Protein 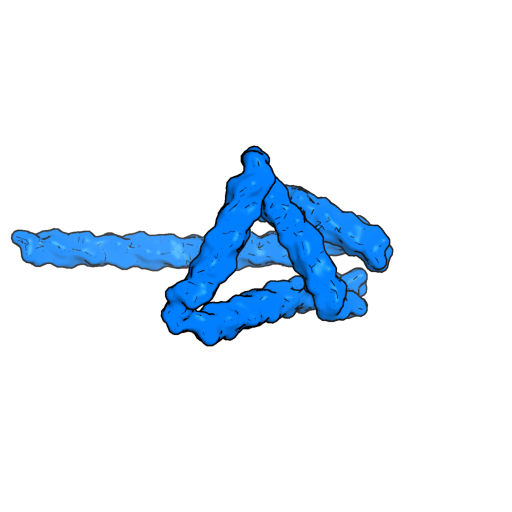AF-A0A3D1BTB1-F1 (afdb_monomer)

Secondary structure (DSSP, 8-state):
--HHHHHHHHHHHHHHHHH-S-HHHHHHHHHHHHHHHHHHHHHHGGGSTTTTT--HHHHHHHHHHHHHHHHSSSGGGTTHHHHHHHHHHHHHH---HHHHHHHHHHHHHHHHHHHHHHHHHHHHHHHHHHHHHHHHHHTT-

Radius of gyration: 20.95 Å; Cα contacts (8 Å, |Δi|>4): 96; chains: 1; bounding box: 58×37×48 Å

pLDDT: mean 91.12, std 10.73, range [49.03, 98.31]

Structure (mmCIF, N/CA/C/O backbone):
data_AF-A0A3D1BTB1-F1
#
_entry.id   AF-A0A3D1BTB1-F1
#
loop_
_atom_site.group_PDB
_atom_site.id
_atom_site.type_symbol
_atom_site.label_atom_id
_atom_site.label_alt_id
_atom_site.label_comp_id
_atom_site.label_asym_id
_atom_site.label_entity_id
_atom_site.label_seq_id
_atom_site.pdbx_PDB_ins_code
_atom_site.Cartn_x
_atom_site.Cartn_y
_atom_site.Cartn_z
_atom_site.occupancy
_atom_site.B_iso_or_equiv
_atom_site.auth_seq_id
_atom_site.auth_comp_id
_atom_site.auth_asym_id
_atom_site.auth_atom_id
_atom_site.pdbx_PDB_model_num
ATOM 1 N N . ALA A 1 1 ? 0.598 23.211 10.099 1.00 60.75 1 ALA A N 1
ATOM 2 C CA . ALA A 1 1 ? 0.725 22.726 11.491 1.00 60.75 1 ALA A CA 1
ATOM 3 C C . ALA A 1 1 ? 2.119 23.067 12.007 1.00 60.75 1 ALA A C 1
ATOM 5 O O . ALA A 1 1 ? 3.060 22.987 11.223 1.00 60.75 1 ALA A O 1
ATOM 6 N N . ARG A 1 2 ? 2.276 23.485 13.271 1.00 80.06 2 ARG A N 1
ATOM 7 C CA . ARG A 1 2 ? 3.614 23.702 13.846 1.00 80.06 2 ARG A CA 1
ATOM 8 C C . ARG A 1 2 ? 4.248 22.326 14.078 1.00 80.06 2 ARG A C 1
ATOM 10 O O . ARG A 1 2 ? 3.588 21.432 14.593 1.00 80.06 2 ARG A O 1
ATOM 17 N N . ILE A 1 3 ? 5.511 22.142 13.697 1.00 83.31 3 ILE A N 1
ATOM 18 C CA . ILE A 1 3 ? 6.234 20.853 13.777 1.00 83.31 3 ILE A CA 1
ATOM 19 C C . ILE A 1 3 ? 6.146 20.225 15.184 1.00 83.31 3 ILE A C 1
ATOM 21 O O . ILE A 1 3 ? 6.014 19.009 15.323 1.00 83.31 3 ILE A O 1
ATOM 25 N N . GLY A 1 4 ? 6.119 21.057 16.231 1.00 88.00 4 GLY A N 1
ATOM 26 C CA . GLY A 1 4 ? 5.954 20.611 17.616 1.00 88.00 4 GLY A CA 1
ATOM 27 C C . GLY A 1 4 ? 4.629 19.893 17.906 1.00 88.00 4 GLY A C 1
ATOM 28 O O . GLY A 1 4 ? 4.605 18.994 18.745 1.00 88.00 4 GLY A O 1
ATOM 29 N N . ASP A 1 5 ? 3.546 20.227 17.201 1.00 88.00 5 ASP A N 1
ATOM 30 C CA . ASP A 1 5 ? 2.242 19.579 17.387 1.00 88.00 5 ASP A CA 1
ATOM 31 C C . ASP A 1 5 ? 2.226 18.180 16.752 1.00 88.00 5 ASP A C 1
ATOM 33 O O . ASP A 1 5 ? 1.693 17.238 17.337 1.00 88.00 5 ASP A O 1
ATOM 37 N N . ILE A 1 6 ? 2.901 18.017 15.607 1.00 87.31 6 ILE A N 1
ATOM 38 C CA . ILE A 1 6 ? 3.073 16.720 14.933 1.00 87.31 6 ILE A CA 1
ATOM 39 C C . ILE A 1 6 ? 3.910 15.778 15.808 1.00 87.31 6 ILE A C 1
ATOM 41 O O . ILE A 1 6 ? 3.496 14.648 16.068 1.00 87.31 6 ILE A O 1
ATOM 45 N N . MET A 1 7 ? 5.049 16.250 16.332 1.00 90.31 7 MET A N 1
ATOM 46 C CA . MET A 1 7 ? 5.892 15.458 17.239 1.00 90.31 7 MET A CA 1
ATOM 47 C C . MET A 1 7 ? 5.142 15.018 18.501 1.00 90.31 7 MET A C 1
ATOM 49 O O . MET A 1 7 ? 5.239 13.857 18.903 1.00 90.31 7 MET A O 1
ATOM 53 N N . LYS A 1 8 ? 4.370 15.921 19.123 1.00 90.50 8 LYS A N 1
ATOM 54 C CA . LYS A 1 8 ? 3.526 15.574 20.278 1.00 90.50 8 LYS A CA 1
ATOM 55 C C . LYS A 1 8 ? 2.489 14.512 19.913 1.00 90.50 8 LYS A C 1
ATOM 57 O O . LYS A 1 8 ? 2.293 13.582 20.692 1.00 90.50 8 LYS A O 1
ATOM 62 N N . GLY A 1 9 ? 1.865 14.617 18.739 1.00 86.81 9 GLY A N 1
ATOM 63 C CA . GLY A 1 9 ? 0.928 13.617 18.222 1.00 86.81 9 GLY A CA 1
ATOM 64 C C . GLY A 1 9 ? 1.554 12.227 18.098 1.00 86.81 9 GLY A C 1
ATOM 65 O O . GLY A 1 9 ? 1.009 11.263 18.636 1.00 86.81 9 GLY A O 1
ATOM 66 N N . ILE A 1 10 ? 2.737 12.132 17.483 1.00 88.38 10 ILE A N 1
ATOM 67 C CA . ILE A 1 10 ? 3.480 10.868 17.338 1.00 88.38 10 ILE A CA 1
ATOM 68 C C . ILE A 1 10 ? 3.814 10.272 18.713 1.00 88.38 10 ILE A C 1
ATOM 70 O O . ILE A 1 10 ? 3.524 9.104 18.974 1.00 88.38 10 ILE A O 1
ATOM 74 N N . LEU A 1 11 ? 4.364 11.079 19.627 1.00 89.38 11 LEU A N 1
ATOM 75 C CA . LEU A 1 11 ? 4.707 10.633 20.982 1.00 89.38 11 LEU A CA 1
ATOM 76 C C . LEU A 1 11 ? 3.479 10.168 21.776 1.00 89.38 11 LEU A C 1
ATOM 78 O O . LEU A 1 11 ? 3.559 9.194 22.524 1.00 89.38 11 LEU A O 1
ATOM 82 N N . ASN A 1 12 ? 2.340 10.842 21.619 1.00 87.62 12 ASN A N 1
ATOM 83 C CA . ASN A 1 12 ? 1.087 10.437 22.251 1.00 87.62 12 ASN A CA 1
ATOM 84 C C . ASN A 1 12 ? 0.563 9.113 21.676 1.00 87.62 12 ASN A C 1
ATOM 86 O O . ASN A 1 12 ? 0.108 8.266 22.445 1.00 87.62 12 ASN A O 1
ATOM 90 N N . GLY A 1 13 ? 0.691 8.897 20.363 1.00 85.31 13 GLY A N 1
ATOM 91 C CA . GLY A 1 13 ? 0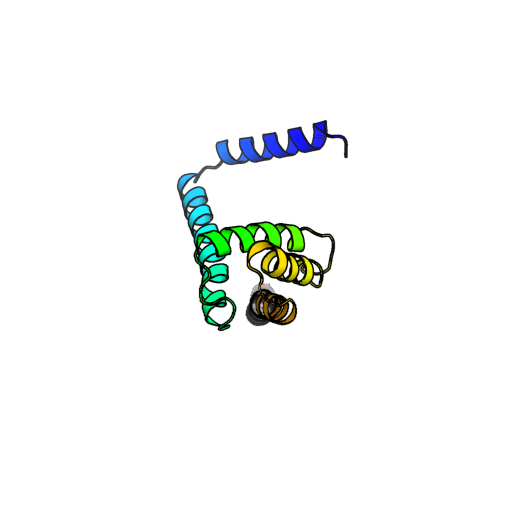.382 7.618 19.718 1.00 85.31 13 GLY A CA 1
ATOM 92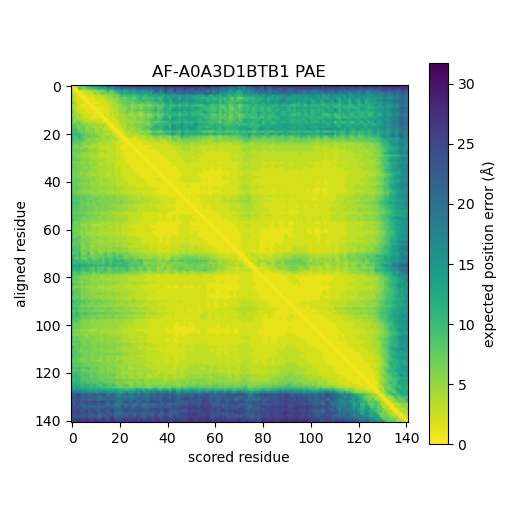 C C . GLY A 1 13 ? 1.232 6.471 20.272 1.00 85.31 13 GLY A C 1
ATOM 93 O O . GLY A 1 13 ? 0.693 5.443 20.682 1.00 85.31 13 GLY A O 1
ATOM 94 N N . LEU A 1 14 ? 2.546 6.684 20.405 1.00 86.88 14 LEU A N 1
ATOM 95 C CA . LEU A 1 14 ? 3.458 5.704 21.010 1.00 86.88 14 LEU A CA 1
ATOM 96 C C . LEU A 1 14 ? 3.113 5.422 22.483 1.00 86.88 14 LEU A C 1
ATOM 98 O O . LEU A 1 14 ? 3.101 4.270 22.914 1.00 86.88 14 LEU A O 1
ATOM 102 N N . LYS A 1 15 ? 2.767 6.453 23.266 1.00 86.38 15 LYS A N 1
ATOM 103 C CA . LYS A 1 15 ? 2.314 6.279 24.659 1.00 86.38 15 LYS A CA 1
ATOM 104 C C . LYS A 1 15 ? 0.991 5.513 24.761 1.00 86.38 15 LYS A C 1
ATOM 106 O O . LYS A 1 15 ? 0.794 4.804 25.747 1.00 86.38 15 LYS A O 1
ATOM 111 N N . SER A 1 16 ? 0.101 5.638 23.774 1.00 84.69 16 SER A N 1
ATOM 112 C CA . SER A 1 16 ? -1.168 4.896 23.730 1.00 84.69 16 SER A CA 1
ATOM 113 C C . SER A 1 16 ? -0.932 3.384 23.682 1.00 84.69 16 SER A C 1
ATOM 115 O O . SER A 1 16 ? -1.515 2.640 24.471 1.00 84.69 16 SER A O 1
ATOM 117 N N . PHE A 1 17 ? 0.021 2.936 22.860 1.00 82.94 17 PHE A N 1
ATOM 118 C CA . PHE A 1 17 ? 0.420 1.528 22.781 1.00 82.94 17 PHE A CA 1
ATOM 119 C C . PHE A 1 17 ? 0.894 0.970 24.137 1.00 82.94 17 PHE A C 1
ATOM 121 O O . PHE A 1 17 ? 0.541 -0.143 24.527 1.00 82.94 17 PHE A O 1
ATOM 128 N N . ILE A 1 18 ? 1.628 1.766 24.923 1.00 82.31 18 ILE A N 1
ATOM 129 C CA . ILE A 1 18 ? 2.120 1.350 26.250 1.00 82.31 18 ILE A CA 1
ATOM 130 C C . ILE A 1 18 ? 0.966 1.123 27.240 1.00 82.31 18 ILE A C 1
ATOM 132 O O . ILE A 1 18 ? 1.091 0.287 28.137 1.00 82.31 18 ILE A O 1
ATOM 136 N N . LYS A 1 19 ? -0.162 1.819 27.072 1.00 84.31 19 LYS A N 1
ATOM 137 C CA . LYS A 1 19 ? -1.339 1.710 27.948 1.00 84.31 19 LYS A CA 1
ATOM 138 C C . LYS A 1 19 ? -2.338 0.630 27.514 1.00 84.31 19 LYS A C 1
ATOM 140 O O . LYS A 1 19 ? -3.305 0.395 28.233 1.00 84.31 19 LYS A O 1
ATOM 145 N N . MET A 1 20 ? -2.131 -0.034 26.374 1.00 87.88 20 MET A N 1
ATOM 146 C CA . MET A 1 20 ? -3.034 -1.092 25.914 1.00 87.88 20 MET A CA 1
ATOM 147 C C . MET A 1 20 ? -3.020 -2.310 26.839 1.00 87.88 20 MET A C 1
ATOM 149 O O . MET A 1 20 ? -1.960 -2.794 27.233 1.00 87.88 20 MET A O 1
ATOM 153 N N . LYS A 1 21 ? -4.215 -2.842 27.117 1.00 86.94 21 LYS A N 1
ATOM 154 C CA . LYS A 1 21 ? -4.421 -4.056 27.918 1.00 86.94 21 LYS A CA 1
ATOM 155 C C . LYS A 1 21 ? -3.915 -5.317 27.198 1.00 86.94 21 LYS A C 1
ATOM 157 O O . LYS A 1 21 ? -3.174 -6.093 27.787 1.00 86.94 21 LYS A O 1
ATOM 162 N N . ASN A 1 22 ? -4.232 -5.468 25.907 1.00 89.50 22 ASN A N 1
ATOM 163 C CA . ASN A 1 22 ? -3.941 -6.674 25.117 1.00 89.50 22 ASN A CA 1
ATOM 164 C C . ASN A 1 22 ? -2.850 -6.422 24.058 1.00 89.50 22 ASN A C 1
ATOM 166 O O . ASN A 1 22 ? -3.087 -6.489 22.853 1.00 89.50 22 ASN A O 1
ATOM 170 N N . LYS A 1 23 ? -1.633 -6.086 24.502 1.00 90.50 23 LYS A N 1
ATOM 171 C CA . LYS A 1 23 ? -0.524 -5.709 23.599 1.00 90.50 23 LYS A CA 1
ATOM 172 C C . LYS A 1 23 ? -0.124 -6.828 22.637 1.00 90.50 23 LYS A C 1
ATOM 174 O O . LYS A 1 23 ? 0.155 -6.554 21.477 1.00 90.50 23 LYS A O 1
ATOM 179 N N . LEU A 1 24 ? -0.102 -8.075 23.113 1.00 91.56 24 LEU A N 1
ATOM 180 C CA . LEU A 1 24 ? 0.303 -9.223 22.299 1.00 91.56 24 LEU A CA 1
ATOM 181 C C . LEU A 1 24 ? -0.679 -9.484 21.153 1.00 91.56 24 LEU A C 1
ATOM 183 O O . LEU A 1 24 ? -0.238 -9.638 20.020 1.00 91.56 24 LEU A O 1
ATOM 187 N N . GLU A 1 25 ? -1.988 -9.448 21.420 1.00 93.50 25 GLU A N 1
ATOM 188 C CA . GLU A 1 25 ? -3.025 -9.582 20.384 1.00 93.50 25 GLU A CA 1
ATOM 189 C C . GLU A 1 25 ? -2.894 -8.483 19.327 1.00 93.50 25 GLU A C 1
ATOM 191 O O . GLU A 1 25 ? -2.943 -8.753 18.130 1.00 93.50 25 GLU A O 1
ATOM 196 N N . PHE A 1 26 ? -2.647 -7.244 19.755 1.00 92.06 26 PHE A N 1
ATOM 197 C CA . PHE A 1 26 ? -2.436 -6.132 18.835 1.00 92.06 26 PHE A CA 1
ATOM 198 C C . PHE A 1 26 ? -1.208 -6.326 17.944 1.00 92.06 26 PHE A C 1
ATOM 200 O O . PHE A 1 26 ? -1.303 -6.140 16.731 1.00 92.06 26 PHE A O 1
ATOM 207 N N . ILE A 1 27 ? -0.060 -6.706 18.518 1.00 93.25 27 ILE A N 1
ATOM 208 C CA . ILE A 1 27 ? 1.166 -6.960 17.747 1.00 93.25 27 ILE A CA 1
ATOM 209 C C . ILE A 1 27 ? 0.929 -8.109 16.764 1.00 93.25 27 ILE A C 1
ATOM 211 O O . ILE A 1 27 ? 1.271 -7.987 15.591 1.00 93.25 27 ILE A O 1
ATOM 215 N N . PHE A 1 28 ? 0.299 -9.191 17.221 1.00 95.69 28 PHE A N 1
ATOM 216 C CA . PHE A 1 28 ? -0.027 -10.346 16.393 1.00 95.69 28 PHE A CA 1
ATOM 217 C C . PHE A 1 28 ? -0.897 -9.960 15.192 1.00 95.69 28 PHE A C 1
ATOM 219 O O . PHE A 1 28 ? -0.521 -10.221 14.050 1.00 95.69 28 PHE A O 1
ATOM 226 N N . HIS A 1 29 ? -2.010 -9.257 15.424 1.00 95.31 29 HIS A N 1
ATOM 227 C CA . HIS A 1 29 ? -2.865 -8.774 14.341 1.00 95.31 29 HIS A CA 1
ATOM 228 C C . HIS A 1 29 ? -2.141 -7.790 13.421 1.00 95.31 29 HIS A C 1
ATOM 230 O O . HIS A 1 29 ? -2.313 -7.860 12.208 1.00 95.31 29 HIS A O 1
ATOM 236 N N . THR A 1 30 ? -1.293 -6.916 13.966 1.00 94.81 30 THR A N 1
ATOM 237 C CA . THR A 1 30 ? -0.497 -5.976 13.167 1.00 94.81 30 THR A CA 1
ATOM 238 C C . THR A 1 30 ? 0.427 -6.728 12.209 1.00 94.81 30 THR A C 1
ATOM 240 O O . THR A 1 30 ? 0.417 -6.453 11.012 1.00 94.81 30 THR A O 1
ATOM 243 N N . ILE A 1 31 ? 1.175 -7.719 12.702 1.00 97.25 31 ILE A N 1
ATOM 244 C CA . ILE A 1 31 ? 2.066 -8.546 11.875 1.00 97.25 31 ILE A CA 1
ATOM 245 C C . ILE A 1 31 ? 1.272 -9.292 10.800 1.00 97.25 31 ILE A C 1
ATOM 247 O O . ILE A 1 31 ? 1.697 -9.328 9.645 1.00 97.25 31 ILE A O 1
ATOM 251 N N . ILE A 1 32 ? 0.110 -9.848 11.151 1.00 97.75 32 ILE A N 1
ATOM 252 C CA . ILE A 1 32 ? -0.763 -10.541 10.198 1.00 97.75 32 ILE A CA 1
ATOM 253 C C . ILE A 1 32 ? -1.221 -9.604 9.080 1.00 97.75 32 ILE A C 1
ATOM 255 O O . ILE A 1 32 ? -1.109 -9.959 7.909 1.00 97.75 32 ILE A O 1
ATOM 259 N N . ILE A 1 33 ? -1.700 -8.406 9.421 1.00 97.19 33 ILE A N 1
ATOM 260 C CA . ILE A 1 33 ? -2.177 -7.424 8.438 1.00 97.19 33 ILE A CA 1
ATOM 261 C C . ILE A 1 33 ? -1.047 -7.038 7.479 1.00 97.19 33 ILE A C 1
ATOM 263 O O . ILE A 1 33 ? -1.230 -7.086 6.264 1.00 97.19 33 ILE A O 1
ATOM 267 N N . TRP A 1 34 ? 0.137 -6.720 8.007 1.00 96.81 34 TRP A N 1
ATOM 268 C CA . TRP A 1 34 ? 1.292 -6.372 7.176 1.00 96.81 34 TRP A CA 1
ATOM 269 C C . TRP A 1 34 ? 1.754 -7.531 6.292 1.00 96.81 34 TRP A C 1
ATOM 271 O O . TRP A 1 34 ? 2.065 -7.317 5.122 1.00 96.81 34 TRP A O 1
ATOM 281 N N . SER A 1 35 ? 1.740 -8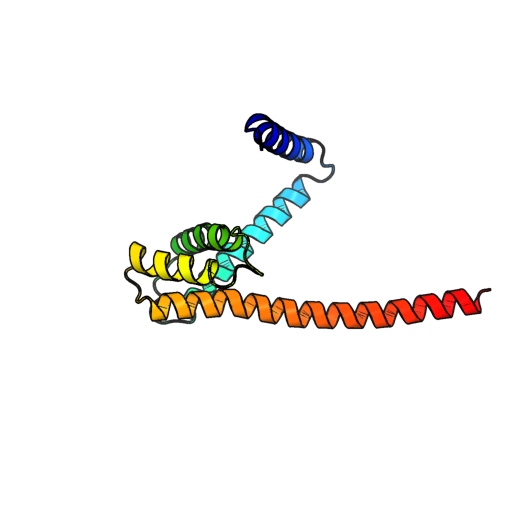.758 6.816 1.00 97.50 35 SER A N 1
ATOM 282 C CA . SER A 1 35 ? 2.068 -9.955 6.036 1.00 97.50 35 SER A CA 1
ATOM 283 C C . SER A 1 35 ? 1.089 -10.135 4.878 1.00 97.50 35 SER A C 1
ATOM 285 O O . SER A 1 35 ? 1.516 -10.354 3.748 1.00 97.50 35 SER A O 1
ATOM 287 N N . PHE A 1 36 ? -0.215 -9.969 5.121 1.00 97.12 36 PHE A N 1
ATOM 288 C CA . PHE A 1 36 ? -1.216 -10.034 4.058 1.00 97.12 36 PHE A CA 1
ATOM 289 C C . PHE A 1 36 ? -1.065 -8.919 3.026 1.00 97.12 36 PHE A C 1
ATOM 291 O O . PHE A 1 36 ? -1.223 -9.197 1.843 1.00 97.12 36 PHE A O 1
ATOM 298 N N . TYR A 1 37 ? -0.710 -7.695 3.423 1.00 96.31 37 TYR A N 1
ATOM 299 C CA . TYR A 1 37 ? -0.431 -6.625 2.459 1.00 96.31 37 TYR A CA 1
ATOM 300 C C . TYR A 1 37 ? 0.764 -6.941 1.560 1.00 96.31 37 TYR A C 1
ATOM 302 O O . TYR A 1 37 ? 0.689 -6.737 0.346 1.00 96.31 37 TYR A O 1
ATOM 310 N N . ILE A 1 38 ? 1.841 -7.489 2.126 1.00 97.56 38 ILE A N 1
ATOM 311 C CA . ILE A 1 38 ? 3.008 -7.914 1.344 1.00 97.56 38 ILE A CA 1
ATOM 312 C C . ILE A 1 38 ? 2.620 -9.057 0.403 1.00 97.56 38 ILE A C 1
ATOM 314 O O . ILE A 1 38 ? 2.897 -8.976 -0.790 1.00 97.56 38 ILE A O 1
ATOM 318 N N . VAL A 1 39 ? 1.937 -10.089 0.908 1.00 97.62 39 VAL A N 1
ATOM 319 C CA . VAL A 1 39 ? 1.513 -11.248 0.107 1.00 97.62 39 VAL A CA 1
ATOM 320 C C . VAL A 1 39 ? 0.560 -10.834 -1.010 1.00 97.62 39 VAL A C 1
ATOM 322 O O . VAL A 1 39 ? 0.750 -11.253 -2.144 1.00 97.62 39 VAL A O 1
ATOM 325 N N . MET A 1 40 ? -0.428 -9.985 -0.728 1.00 96.25 40 MET A N 1
ATOM 326 C CA . MET A 1 40 ? -1.352 -9.461 -1.735 1.00 96.25 40 MET A CA 1
ATOM 327 C C . MET A 1 40 ? -0.598 -8.725 -2.845 1.00 96.25 40 MET A C 1
ATOM 329 O O . MET A 1 40 ? -0.858 -8.965 -4.018 1.00 96.25 40 MET A O 1
ATOM 333 N N . THR A 1 41 ? 0.350 -7.861 -2.479 1.00 96.56 41 THR A N 1
ATOM 334 C CA . THR A 1 41 ? 1.173 -7.128 -3.451 1.00 96.56 41 THR A CA 1
ATOM 335 C C . THR A 1 41 ? 2.028 -8.097 -4.274 1.00 96.56 41 THR A C 1
ATOM 337 O O . THR A 1 41 ? 2.088 -8.004 -5.494 1.00 96.56 41 THR A O 1
ATOM 340 N N . TRP A 1 42 ? 2.635 -9.087 -3.624 1.00 98.00 42 TRP A N 1
ATOM 341 C CA . TRP A 1 42 ? 3.518 -10.054 -4.269 1.00 98.00 42 TRP A CA 1
ATOM 342 C C . TRP A 1 42 ? 2.788 -11.003 -5.228 1.00 98.00 42 TRP A C 1
ATOM 344 O O . TRP A 1 42 ? 3.258 -11.243 -6.335 1.00 98.00 42 TRP A O 1
ATOM 354 N N . VAL A 1 43 ? 1.615 -11.518 -4.848 1.00 97.25 43 VAL A N 1
ATOM 355 C CA . VAL A 1 43 ? 0.863 -12.496 -5.656 1.00 97.25 43 VAL A CA 1
ATOM 356 C C . VAL A 1 43 ? 0.433 -11.916 -7.007 1.00 97.25 43 VAL A C 1
ATOM 358 O O . VAL A 1 43 ? 0.404 -12.634 -8.005 1.00 97.25 43 VAL A O 1
ATOM 361 N N . ILE A 1 44 ? 0.139 -10.617 -7.071 1.00 96.88 44 ILE A N 1
ATOM 362 C CA . ILE A 1 44 ? -0.332 -9.963 -8.302 1.00 96.88 44 ILE A CA 1
ATOM 363 C C . ILE A 1 44 ? 0.775 -9.877 -9.359 1.00 96.88 44 ILE A C 1
ATOM 365 O O . ILE A 1 44 ? 0.470 -9.827 -10.550 1.00 96.88 44 ILE A O 1
ATOM 369 N N . PHE A 1 45 ? 2.053 -9.950 -8.973 1.00 97.88 45 PHE A N 1
ATOM 370 C CA . PHE A 1 45 ? 3.153 -10.051 -9.936 1.00 97.88 45 PHE A CA 1
ATOM 371 C C . PHE A 1 45 ? 3.009 -11.261 -10.864 1.00 97.88 45 PHE A C 1
ATOM 373 O O . PHE A 1 45 ? 3.363 -11.198 -12.034 1.00 97.88 45 PHE A O 1
ATOM 380 N N . TYR A 1 46 ? 2.414 -12.353 -10.390 1.00 97.25 46 TYR A N 1
ATOM 381 C CA . TYR A 1 46 ? 2.217 -13.547 -11.210 1.00 97.25 46 TYR A CA 1
ATOM 382 C C . TYR A 1 46 ? 1.067 -13.424 -12.219 1.00 97.25 46 TYR A C 1
ATOM 384 O O . TYR A 1 46 ? 0.914 -14.298 -13.069 1.00 97.25 46 TYR A O 1
ATOM 392 N N . ALA A 1 47 ? 0.272 -12.351 -12.162 1.00 96.69 47 ALA A N 1
ATOM 393 C CA . ALA A 1 47 ? -0.799 -12.106 -13.125 1.00 96.69 47 ALA A CA 1
ATOM 394 C C . ALA A 1 47 ? -0.290 -11.543 -14.466 1.00 96.69 47 ALA A C 1
ATOM 396 O O . ALA A 1 47 ? -1.020 -11.591 -15.456 1.00 96.69 47 ALA A O 1
ATOM 397 N N . LEU A 1 48 ? 0.936 -11.005 -14.513 1.00 96.31 48 LEU A N 1
ATOM 398 C CA . LEU A 1 48 ? 1.513 -10.382 -15.705 1.00 96.31 48 LEU A CA 1
ATOM 399 C C . LEU A 1 48 ? 2.913 -10.952 -15.991 1.00 96.31 48 LEU A C 1
ATOM 401 O O . LEU A 1 48 ? 3.766 -10.949 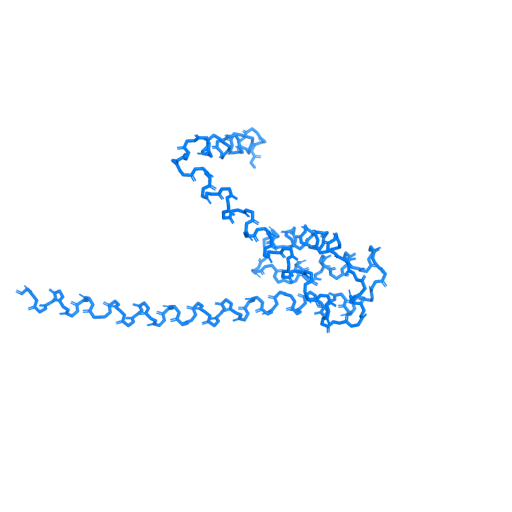-15.103 1.00 96.31 48 LEU A O 1
ATOM 405 N N . PRO A 1 49 ? 3.212 -11.375 -17.235 1.00 96.94 49 PRO A N 1
ATOM 406 C CA . PRO A 1 49 ? 4.541 -11.886 -17.588 1.00 96.94 49 PRO A CA 1
ATOM 407 C C . PRO A 1 49 ? 5.680 -10.888 -17.330 1.00 96.94 49 PRO A C 1
ATOM 409 O O . PRO A 1 49 ? 6.804 -11.282 -17.034 1.00 96.94 49 PRO A O 1
ATOM 412 N N . SER A 1 50 ? 5.402 -9.588 -17.429 1.00 96.19 50 SER A N 1
ATOM 413 C CA . SER A 1 50 ? 6.392 -8.529 -17.222 1.00 96.19 50 SER A CA 1
ATOM 414 C C . SER A 1 50 ? 6.734 -8.266 -15.759 1.00 96.19 50 SER A C 1
ATOM 416 O O . SER A 1 50 ? 7.781 -7.682 -15.497 1.00 96.19 50 SER A O 1
ATOM 418 N N . THR A 1 51 ? 5.919 -8.716 -14.802 1.00 97.19 51 THR A N 1
ATOM 419 C CA . THR A 1 51 ? 6.192 -8.572 -13.362 1.00 97.19 51 THR A CA 1
ATOM 420 C C . THR A 1 51 ? 6.488 -9.907 -12.677 1.00 97.19 51 THR A C 1
ATOM 422 O O . THR A 1 51 ? 7.014 -9.904 -11.571 1.00 97.19 51 THR A O 1
ATOM 425 N N . SER A 1 52 ? 6.255 -11.056 -13.324 1.00 97.38 52 SER A N 1
ATOM 426 C CA . SER A 1 52 ? 6.342 -12.389 -12.696 1.00 97.38 52 SER A CA 1
ATOM 427 C C . SER A 1 52 ? 7.728 -12.800 -12.181 1.00 97.38 52 SER A C 1
ATOM 429 O O . SER A 1 52 ? 7.847 -13.786 -11.456 1.00 97.38 52 SER A O 1
ATOM 431 N N . HIS A 1 53 ? 8.781 -12.090 -12.584 1.00 97.00 53 HIS A N 1
ATOM 432 C CA . HIS A 1 53 ? 10.154 -12.306 -12.122 1.00 97.00 53 HIS A CA 1
ATOM 433 C C . HIS A 1 53 ? 10.490 -11.525 -10.837 1.00 97.00 53 HIS A C 1
ATOM 435 O O . HIS A 1 53 ? 11.542 -11.764 -10.243 1.00 97.00 53 HIS A O 1
ATOM 441 N N . LEU A 1 54 ? 9.621 -10.601 -10.414 1.00 97.88 54 LEU A N 1
ATOM 442 C CA . LEU A 1 54 ? 9.795 -9.797 -9.208 1.00 97.88 54 LEU A CA 1
ATOM 443 C C . LEU A 1 54 ? 9.602 -10.642 -7.943 1.00 97.88 54 LEU A C 1
ATOM 445 O O . LEU A 1 54 ? 8.780 -11.561 -7.880 1.00 97.88 54 LEU A O 1
ATOM 449 N N . ASN A 1 55 ? 10.373 -10.320 -6.909 1.00 97.75 55 ASN A N 1
ATOM 450 C CA . ASN A 1 55 ? 10.404 -11.060 -5.652 1.00 97.75 55 ASN A CA 1
ATOM 451 C C . ASN A 1 55 ? 9.650 -10.327 -4.525 1.00 97.75 55 ASN A C 1
ATOM 453 O O . ASN A 1 55 ? 9.041 -9.273 -4.707 1.00 97.75 55 ASN A O 1
ATOM 457 N N . ILE A 1 56 ? 9.673 -10.896 -3.320 1.00 97.62 56 ILE A N 1
ATOM 458 C CA . ILE A 1 56 ? 8.979 -10.325 -2.158 1.00 97.62 56 ILE A CA 1
ATOM 459 C C . ILE A 1 56 ? 9.558 -8.971 -1.705 1.00 97.62 56 ILE A C 1
ATOM 461 O O . ILE A 1 56 ? 8.825 -8.133 -1.185 1.00 97.62 56 ILE A O 1
ATOM 465 N N . GLY A 1 57 ? 10.853 -8.727 -1.919 1.00 97.75 57 GLY A N 1
ATOM 466 C CA . GLY A 1 57 ? 11.486 -7.433 -1.661 1.00 97.75 57 GLY A CA 1
ATOM 467 C C . GLY A 1 57 ? 10.941 -6.344 -2.583 1.00 97.75 57 GLY A C 1
ATOM 468 O O . GLY A 1 57 ? 10.658 -5.235 -2.128 1.00 97.75 57 GLY A O 1
ATOM 469 N N . ASP A 1 58 ? 10.681 -6.693 -3.842 1.00 97.94 58 ASP A N 1
ATOM 470 C CA . ASP A 1 58 ? 10.036 -5.793 -4.798 1.00 97.94 58 ASP A CA 1
ATOM 471 C C . ASP A 1 58 ? 8.592 -5.494 -4.389 1.00 97.94 58 ASP A C 1
ATOM 473 O O . ASP A 1 58 ? 8.144 -4.352 -4.459 1.00 97.94 58 ASP A O 1
ATOM 477 N N . ALA A 1 59 ? 7.877 -6.485 -3.849 1.00 97.81 59 ALA A N 1
ATOM 478 C CA . ALA A 1 59 ? 6.540 -6.273 -3.298 1.00 97.81 59 ALA A CA 1
ATOM 479 C C . ALA A 1 59 ? 6.549 -5.287 -2.120 1.00 97.81 59 ALA A C 1
ATOM 481 O O . ALA A 1 59 ? 5.668 -4.435 -2.030 1.00 97.81 59 ALA A O 1
ATOM 482 N N . ILE A 1 60 ? 7.557 -5.344 -1.242 1.00 98.12 60 ILE A N 1
ATOM 483 C CA . ILE A 1 60 ? 7.718 -4.371 -0.150 1.00 98.12 60 ILE A CA 1
ATOM 484 C C . ILE A 1 60 ? 7.981 -2.968 -0.712 1.00 98.12 60 ILE A C 1
ATOM 486 O O . ILE A 1 60 ? 7.378 -2.004 -0.240 1.00 98.12 60 ILE A O 1
ATOM 490 N N . PHE A 1 61 ? 8.832 -2.838 -1.734 1.00 98.12 61 PHE A N 1
ATOM 491 C CA . PHE A 1 61 ? 9.066 -1.553 -2.399 1.00 98.12 61 PHE A CA 1
ATOM 492 C C . PHE A 1 61 ? 7.769 -0.977 -2.986 1.00 98.12 61 PHE A C 1
ATOM 494 O O . PHE A 1 61 ? 7.417 0.170 -2.696 1.00 98.12 61 PHE A O 1
ATOM 501 N N . ILE A 1 62 ? 7.023 -1.790 -3.742 1.00 98.00 62 ILE A N 1
ATOM 502 C CA . ILE A 1 62 ? 5.735 -1.402 -4.328 1.00 98.00 62 ILE A CA 1
ATOM 503 C C . ILE A 1 62 ? 4.718 -1.028 -3.245 1.00 98.00 62 ILE A C 1
ATOM 505 O O . ILE A 1 62 ? 4.019 -0.026 -3.390 1.00 98.00 62 ILE A O 1
ATOM 509 N N . LEU A 1 63 ? 4.670 -1.768 -2.135 1.00 97.62 63 LEU A N 1
ATOM 510 C CA . LEU A 1 63 ? 3.808 -1.461 -0.994 1.00 97.62 63 LEU A CA 1
ATOM 511 C C . LEU A 1 63 ? 4.133 -0.085 -0.392 1.00 97.62 63 LEU A C 1
ATOM 513 O O . LEU A 1 63 ? 3.224 0.700 -0.118 1.00 97.62 63 LEU A O 1
ATOM 517 N N . VAL A 1 64 ? 5.419 0.240 -0.223 1.00 97.38 64 VAL A N 1
ATOM 518 C CA . VAL A 1 64 ? 5.856 1.538 0.313 1.00 97.38 64 VAL A CA 1
ATOM 519 C C . VAL A 1 64 ? 5.456 2.675 -0.623 1.00 97.38 64 VAL A C 1
ATOM 521 O O . VAL A 1 64 ? 4.765 3.597 -0.187 1.00 97.38 64 VAL A O 1
ATOM 524 N N . ILE A 1 65 ? 5.826 2.623 -1.904 1.00 97.31 65 ILE A N 1
ATOM 525 C CA . ILE A 1 65 ? 5.498 3.716 -2.835 1.00 97.31 65 ILE A CA 1
ATOM 526 C C . ILE A 1 65 ? 3.989 3.811 -3.090 1.00 97.31 65 ILE A C 1
ATOM 528 O O . ILE A 1 65 ? 3.445 4.910 -3.170 1.00 97.31 65 ILE A O 1
ATOM 532 N N . GLY A 1 66 ? 3.289 2.675 -3.135 1.00 96.44 66 GLY A N 1
ATOM 533 C CA . GLY A 1 66 ? 1.838 2.620 -3.254 1.00 96.44 66 GLY A CA 1
ATOM 534 C C . GLY A 1 66 ? 1.160 3.300 -2.067 1.00 96.44 66 GLY A C 1
ATOM 535 O O . GLY A 1 66 ? 0.249 4.101 -2.263 1.00 96.44 66 GLY A O 1
ATOM 536 N N . SER A 1 67 ? 1.658 3.083 -0.843 1.00 94.62 67 SER A N 1
ATOM 537 C CA . SER A 1 67 ? 1.141 3.757 0.357 1.00 94.62 67 SER A CA 1
ATOM 538 C C . SER A 1 67 ? 1.302 5.282 0.305 1.00 94.62 67 SER A C 1
ATOM 540 O O . SER A 1 67 ? 0.406 6.007 0.739 1.00 94.62 67 SER A O 1
ATOM 542 N N . LEU A 1 68 ? 2.384 5.784 -0.304 1.00 94.56 68 LEU A N 1
ATOM 543 C CA . LEU A 1 68 ? 2.562 7.217 -0.553 1.00 94.56 68 LEU A CA 1
ATOM 544 C C . LEU A 1 68 ? 1.530 7.731 -1.563 1.00 94.56 68 LEU A C 1
ATOM 546 O O . LEU A 1 68 ? 0.918 8.773 -1.327 1.00 94.56 68 LEU A O 1
ATOM 550 N N . GLY A 1 69 ? 1.276 6.978 -2.637 1.00 94.25 69 GLY A N 1
ATOM 551 C CA . GLY A 1 69 ? 0.221 7.286 -3.606 1.00 94.25 69 GLY A CA 1
ATOM 552 C C . GLY A 1 69 ? -1.169 7.363 -2.967 1.00 94.25 69 GLY A C 1
ATOM 553 O O . GLY A 1 69 ? -1.912 8.305 -3.229 1.00 94.25 69 GLY A O 1
ATOM 554 N N . MET A 1 70 ? -1.489 6.430 -2.065 1.00 94.50 70 MET A N 1
ATOM 555 C CA . MET A 1 70 ? -2.751 6.426 -1.310 1.00 94.50 70 MET A CA 1
ATOM 556 C C . MET A 1 70 ? -2.851 7.563 -0.284 1.00 94.50 70 MET A C 1
ATOM 558 O O . MET A 1 70 ? -3.954 7.966 0.073 1.00 94.50 70 MET A O 1
ATOM 562 N N . SER A 1 71 ? -1.719 8.077 0.209 1.00 91.69 71 SER A N 1
ATOM 563 C CA . SER A 1 71 ? -1.692 9.185 1.174 1.00 91.69 71 SER A CA 1
ATOM 564 C C . SER A 1 71 ? -1.976 10.555 0.550 1.00 91.69 71 SER A C 1
ATOM 566 O O . SER A 1 71 ? -2.272 11.511 1.271 1.00 91.69 71 SER A O 1
ATOM 568 N N . ALA A 1 72 ? -1.884 10.663 -0.780 1.00 90.81 72 ALA A N 1
ATOM 569 C CA . ALA A 1 72 ? -2.234 11.882 -1.489 1.00 90.81 72 ALA A CA 1
ATOM 570 C C . ALA A 1 72 ? -3.725 12.217 -1.270 1.00 90.81 72 ALA A C 1
ATOM 572 O O . ALA A 1 72 ? -4.552 11.306 -1.211 1.00 90.81 72 ALA A O 1
ATOM 573 N N . PRO A 1 73 ? -4.104 13.506 -1.175 1.00 89.44 73 PRO A N 1
ATOM 574 C CA . PRO A 1 73 ? -5.480 13.926 -0.907 1.00 89.44 73 PRO A CA 1
ATOM 575 C C . PRO A 1 73 ? -6.363 13.812 -2.165 1.00 89.44 73 PRO A C 1
ATOM 577 O O . PRO A 1 73 ? -6.907 14.801 -2.654 1.00 89.44 73 PRO A O 1
ATOM 580 N N . VAL A 1 74 ? -6.483 12.597 -2.702 1.00 90.50 74 VAL A N 1
ATOM 581 C CA . VAL A 1 74 ? -7.296 12.241 -3.872 1.00 90.50 74 VAL A CA 1
ATOM 582 C C . VAL A 1 74 ? -8.279 11.132 -3.505 1.00 90.50 74 VAL A C 1
ATOM 584 O O . VAL A 1 74 ? -8.044 10.343 -2.587 1.00 90.50 74 VAL A O 1
ATOM 587 N N . GLN A 1 75 ? -9.412 11.069 -4.202 1.00 88.25 75 GLN A N 1
ATOM 588 C CA . GLN A 1 75 ? -10.490 10.143 -3.868 1.00 88.25 75 GLN A CA 1
ATOM 589 C C . GLN A 1 75 ? -10.024 8.694 -4.040 1.00 88.25 75 GLN A C 1
ATOM 591 O O . GLN A 1 75 ? -9.740 8.245 -5.148 1.00 88.25 75 GLN A O 1
ATOM 596 N N . GLY A 1 76 ? -9.929 7.972 -2.922 1.00 81.81 76 GLY A N 1
ATOM 597 C CA . GLY A 1 76 ? -9.537 6.566 -2.908 1.00 81.81 76 GLY A CA 1
ATOM 598 C C . GLY A 1 76 ? -8.155 6.290 -3.500 1.00 81.81 76 GLY A C 1
ATOM 599 O O . GLY A 1 76 ? -7.943 5.181 -3.951 1.00 81.81 76 GLY A O 1
ATOM 600 N N . GLY A 1 77 ? -7.244 7.270 -3.570 1.00 87.38 77 GLY A N 1
ATOM 601 C CA . GLY A 1 77 ? -5.911 7.073 -4.161 1.00 87.38 77 GLY A CA 1
ATOM 602 C C . GLY A 1 77 ? -5.880 6.938 -5.691 1.00 87.38 77 GLY A C 1
ATOM 603 O O . GLY A 1 77 ? -4.801 6.772 -6.267 1.00 87.38 77 GLY A O 1
ATOM 604 N N . ILE A 1 78 ? -7.031 7.045 -6.368 1.00 89.94 78 ILE A N 1
ATOM 605 C CA . ILE A 1 78 ? -7.136 6.902 -7.826 1.00 89.94 78 ILE A CA 1
ATOM 606 C C . ILE A 1 78 ? -6.258 7.953 -8.522 1.00 89.94 78 ILE A C 1
ATOM 608 O O . ILE A 1 78 ? -6.183 9.113 -8.116 1.00 89.94 78 ILE A O 1
ATOM 612 N N . GLY A 1 79 ? -5.549 7.535 -9.573 1.00 92.88 79 GLY A N 1
ATOM 613 C CA . GLY A 1 79 ? -4.584 8.366 -10.295 1.00 92.88 79 GLY A CA 1
ATOM 614 C C . GLY A 1 79 ? -3.228 8.467 -9.593 1.00 92.88 79 GLY A C 1
ATOM 615 O O . GLY A 1 79 ? -2.225 8.085 -10.188 1.00 92.88 79 GLY A O 1
ATOM 616 N N . ALA A 1 80 ? -3.177 8.912 -8.332 1.00 96.00 80 ALA A N 1
ATOM 617 C CA . ALA A 1 80 ? -1.917 9.057 -7.589 1.00 96.00 80 ALA A CA 1
ATOM 618 C C . ALA A 1 80 ? -1.216 7.707 -7.353 1.00 96.00 80 ALA A C 1
ATOM 620 O O . ALA A 1 80 ? -0.019 7.582 -7.621 1.00 96.00 80 ALA A O 1
ATOM 621 N N . PHE A 1 81 ? -1.967 6.685 -6.926 1.00 97.06 81 PHE A N 1
ATOM 622 C CA . PHE A 1 81 ? -1.474 5.311 -6.783 1.00 97.06 81 PHE A CA 1
ATOM 623 C C . PHE A 1 81 ? -0.972 4.752 -8.120 1.00 97.06 81 PHE A C 1
ATOM 625 O O . PHE A 1 81 ? 0.157 4.280 -8.232 1.00 97.06 81 PHE A O 1
ATOM 632 N N . HIS A 1 82 ? -1.797 4.873 -9.160 1.00 97.50 82 HIS A N 1
ATOM 633 C CA . HIS A 1 82 ? -1.500 4.379 -10.505 1.00 97.50 82 HIS A CA 1
ATOM 634 C C . HIS A 1 82 ? -0.248 5.027 -11.093 1.00 97.50 82 HIS A C 1
ATOM 636 O O . HIS A 1 82 ? 0.604 4.352 -11.672 1.00 97.50 82 HIS A O 1
ATOM 642 N N . TRP A 1 83 ? -0.103 6.336 -10.900 1.00 97.19 83 TRP A N 1
ATOM 643 C CA . TRP A 1 83 ? 1.052 7.092 -11.357 1.00 97.19 83 TRP A CA 1
ATOM 644 C C . TRP A 1 83 ? 2.331 6.666 -10.632 1.00 97.19 83 TRP A C 1
ATOM 646 O O . TRP A 1 83 ? 3.320 6.358 -11.294 1.00 97.19 83 TRP A O 1
ATOM 656 N N . ILE A 1 84 ? 2.330 6.605 -9.295 1.00 97.88 84 ILE A N 1
ATOM 657 C CA . ILE A 1 84 ? 3.567 6.331 -8.549 1.00 97.88 84 ILE A CA 1
ATOM 658 C C . ILE A 1 84 ? 4.027 4.881 -8.710 1.00 97.88 84 ILE A C 1
ATOM 660 O O . ILE A 1 84 ? 5.224 4.643 -8.854 1.00 97.88 84 ILE A O 1
ATOM 664 N N . VAL A 1 85 ? 3.097 3.921 -8.757 1.00 98.19 85 VAL A N 1
ATOM 665 C CA . VAL A 1 85 ? 3.422 2.499 -8.937 1.00 98.19 85 VAL A CA 1
ATOM 666 C C . VAL A 1 85 ? 3.939 2.235 -10.348 1.00 98.19 85 VAL A C 1
ATOM 668 O O . VAL A 1 85 ? 5.008 1.647 -10.493 1.00 98.19 85 VAL 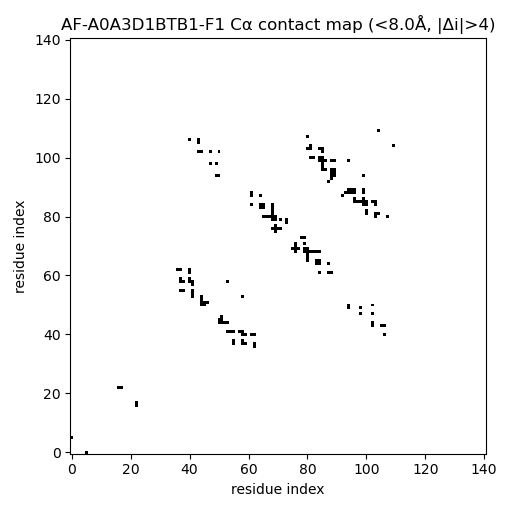A O 1
ATOM 671 N N . SER A 1 86 ? 3.251 2.725 -11.387 1.00 98.25 86 SER A N 1
ATOM 672 C CA . SER A 1 86 ? 3.702 2.536 -12.776 1.00 98.25 86 SER A CA 1
ATOM 673 C C . SER A 1 86 ? 5.070 3.177 -13.031 1.00 98.25 86 SER A C 1
ATOM 675 O O . SER A 1 86 ? 5.934 2.569 -13.663 1.00 98.25 86 SER A O 1
ATOM 677 N N . ARG A 1 87 ? 5.315 4.377 -12.486 1.00 98.25 87 ARG A N 1
ATOM 678 C CA . ARG A 1 87 ? 6.616 5.054 -12.581 1.00 98.25 87 ARG A CA 1
ATOM 679 C C . ARG A 1 87 ? 7.694 4.372 -11.754 1.00 98.25 87 ARG A C 1
ATOM 681 O O . ARG A 1 87 ? 8.811 4.240 -12.241 1.00 98.25 87 ARG A O 1
ATOM 688 N N . GLY A 1 88 ? 7.373 3.922 -10.544 1.00 97.94 88 GLY A N 1
ATOM 689 C CA . GLY A 1 88 ? 8.298 3.167 -9.703 1.00 97.94 88 GLY A CA 1
ATOM 690 C C . GLY A 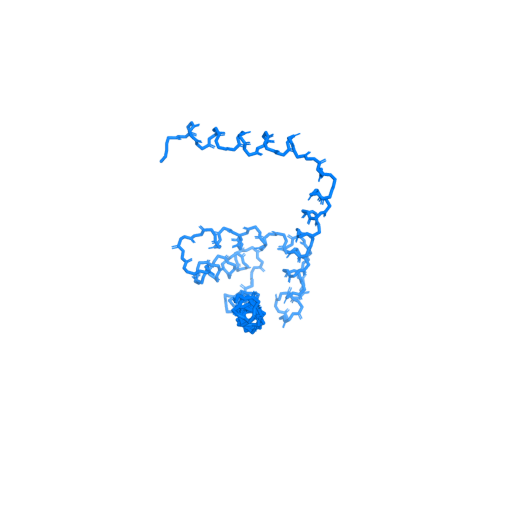1 88 ? 8.751 1.885 -10.392 1.00 97.94 88 GLY A C 1
ATOM 691 O O . GLY A 1 88 ? 9.947 1.625 -10.470 1.00 97.94 88 GLY A O 1
ATOM 692 N N . MET A 1 89 ? 7.813 1.142 -10.985 1.00 98.06 89 MET A N 1
ATOM 693 C CA . MET A 1 89 ? 8.130 -0.062 -11.753 1.00 98.06 89 MET A CA 1
ATOM 694 C C . MET A 1 89 ? 8.989 0.228 -12.984 1.00 98.06 89 MET A C 1
ATOM 696 O O . MET A 1 89 ? 9.946 -0.493 -13.254 1.00 98.06 89 MET A O 1
ATOM 700 N N . ASN A 1 90 ? 8.689 1.308 -13.702 1.00 98.31 90 ASN A N 1
ATOM 701 C CA . ASN A 1 90 ? 9.458 1.695 -14.877 1.00 98.31 90 ASN A CA 1
ATOM 702 C C . ASN A 1 90 ? 10.889 2.126 -14.537 1.00 98.31 90 ASN A C 1
ATOM 704 O O . ASN A 1 90 ? 11.835 1.666 -15.169 1.00 98.31 90 ASN A O 1
ATOM 708 N N . VAL A 1 91 ? 11.059 2.979 -13.527 1.00 97.88 91 VAL A N 1
ATOM 709 C CA . VAL A 1 91 ? 12.368 3.540 -13.168 1.00 97.88 91 VAL A CA 1
ATOM 710 C C . VAL A 1 91 ? 13.260 2.512 -12.474 1.00 97.88 91 VAL A C 1
ATOM 712 O O . VAL A 1 91 ? 14.463 2.501 -12.717 1.00 97.88 91 VAL A O 1
ATOM 715 N N . VAL A 1 92 ? 12.695 1.664 -11.611 1.00 97.88 92 VAL A N 1
ATOM 716 C CA . VAL A 1 92 ? 13.482 0.724 -10.795 1.00 97.88 92 VAL A CA 1
ATOM 717 C C . VAL A 1 92 ? 13.700 -0.610 -11.504 1.00 97.88 92 VAL A C 1
ATOM 719 O O . VAL A 1 92 ? 14.792 -1.165 -11.419 1.00 97.88 92 VAL A O 1
ATOM 722 N N . TYR A 1 93 ? 12.693 -1.111 -12.225 1.00 97.00 93 TYR A N 1
ATOM 723 C CA . TYR A 1 93 ? 12.723 -2.450 -12.825 1.00 97.00 93 TYR A CA 1
ATOM 724 C C . TYR A 1 93 ? 12.761 -2.440 -14.357 1.00 97.00 93 TYR A C 1
ATOM 726 O O . TYR A 1 93 ? 12.843 -3.499 -14.969 1.00 97.00 93 TYR A O 1
ATOM 734 N N . GLY A 1 94 ? 12.687 -1.268 -15.000 1.00 97.12 94 GLY A N 1
ATOM 735 C CA . GLY A 1 94 ? 12.665 -1.167 -16.463 1.00 97.12 94 GLY A CA 1
ATOM 736 C C . GLY A 1 94 ? 11.377 -1.692 -17.108 1.00 97.12 94 GLY A C 1
ATOM 737 O O . GLY A 1 94 ? 11.348 -1.912 -18.316 1.00 97.12 94 GLY A O 1
ATOM 738 N N . ILE A 1 95 ? 10.314 -1.900 -16.324 1.00 97.88 95 ILE A N 1
ATOM 739 C CA . ILE A 1 95 ? 9.020 -2.396 -16.811 1.00 97.88 95 ILE A CA 1
ATOM 740 C C . ILE A 1 95 ? 8.331 -1.299 -17.631 1.00 97.88 95 ILE A C 1
ATOM 742 O O . ILE A 1 95 ? 8.335 -0.129 -17.238 1.00 97.88 95 ILE A O 1
ATOM 746 N N . ASP A 1 96 ? 7.739 -1.647 -18.777 1.00 97.88 96 ASP A N 1
ATOM 747 C CA . ASP A 1 96 ? 7.036 -0.665 -19.609 1.00 97.88 96 ASP A CA 1
ATOM 748 C C . ASP A 1 96 ? 5.919 0.032 -18.817 1.00 97.88 96 ASP A C 1
ATOM 750 O O . ASP A 1 96 ? 5.250 -0.570 -17.974 1.00 97.88 96 ASP A O 1
ATOM 754 N N . LEU A 1 97 ? 5.695 1.319 -19.089 1.00 97.75 97 LEU A N 1
ATOM 755 C CA . LEU A 1 97 ? 4.712 2.103 -18.344 1.00 97.75 97 LEU A CA 1
ATOM 756 C C . LEU A 1 97 ? 3.294 1.522 -18.471 1.00 97.75 97 LEU A C 1
ATOM 758 O O . LEU A 1 97 ? 2.517 1.616 -17.521 1.00 97.75 97 LEU A O 1
ATOM 762 N N . LYS A 1 98 ? 2.958 0.912 -19.616 1.00 97.69 98 LYS A N 1
ATOM 763 C CA . LYS A 1 98 ? 1.656 0.264 -19.826 1.00 97.69 98 LYS A CA 1
ATOM 764 C C . LYS A 1 98 ? 1.489 -0.950 -18.922 1.00 97.69 98 LYS A C 1
ATOM 766 O O . LYS A 1 98 ? 0.429 -1.113 -18.328 1.00 97.69 98 LYS A O 1
ATOM 771 N N . ASP A 1 99 ? 2.539 -1.744 -18.767 1.00 97.69 99 ASP A N 1
ATOM 772 C CA . ASP A 1 99 ? 2.534 -2.937 -17.922 1.00 97.69 99 ASP A CA 1
ATOM 773 C C . ASP A 1 99 ? 2.518 -2.574 -16.436 1.00 97.69 99 ASP A C 1
ATOM 775 O O . ASP A 1 99 ? 1.749 -3.143 -15.660 1.00 97.69 99 ASP A O 1
ATOM 779 N N . GLY A 1 100 ? 3.290 -1.557 -16.041 1.00 97.88 100 GLY A N 1
ATOM 780 C CA . GLY A 1 100 ? 3.237 -1.009 -14.687 1.00 97.88 100 GLY A CA 1
ATOM 781 C C . GLY A 1 100 ? 1.858 -0.431 -14.346 1.00 97.88 100 GLY A C 1
ATOM 782 O O . GLY A 1 100 ? 1.373 -0.591 -13.226 1.00 97.88 100 GLY A O 1
ATOM 783 N N . LEU A 1 101 ? 1.190 0.205 -15.315 1.00 98.00 101 LEU A N 1
ATOM 784 C CA . LEU A 1 101 ? -0.180 0.693 -15.153 1.00 98.00 101 LEU A CA 1
ATOM 785 C C . LEU A 1 101 ? -1.196 -0.455 -15.095 1.00 98.00 101 LEU A C 1
ATOM 787 O O . LEU A 1 101 ? -2.127 -0.398 -14.291 1.00 98.00 101 LEU A O 1
ATOM 791 N N . ALA A 1 102 ? -1.011 -1.507 -15.897 1.00 98.00 102 ALA A N 1
ATOM 792 C CA . ALA A 1 102 ? -1.833 -2.711 -15.836 1.00 98.00 102 ALA A CA 1
ATOM 793 C C . ALA A 1 102 ? -1.736 -3.360 -14.450 1.00 98.00 102 ALA A C 1
ATOM 795 O O . ALA A 1 102 ? -2.762 -3.625 -13.827 1.00 98.00 102 ALA A O 1
ATOM 796 N N . TYR A 1 103 ? -0.522 -3.517 -13.915 1.00 98.19 103 TYR A N 1
ATOM 797 C CA . TYR A 1 103 ? -0.309 -4.009 -12.555 1.00 98.19 103 TYR A CA 1
ATOM 798 C C . TYR A 1 103 ? -0.981 -3.114 -11.499 1.00 98.19 103 TYR A C 1
ATOM 800 O O . TYR A 1 103 ? -1.686 -3.608 -10.612 1.00 98.19 103 TYR A O 1
ATOM 808 N N . ALA A 1 104 ? -0.788 -1.793 -11.585 1.00 97.69 104 ALA A N 1
ATOM 809 C CA . ALA A 1 104 ? -1.388 -0.853 -10.640 1.00 97.69 104 ALA A CA 1
ATOM 810 C C . ALA A 1 104 ? -2.924 -0.915 -10.679 1.00 97.69 104 ALA A C 1
ATOM 812 O O . ALA A 1 104 ? -3.576 -0.901 -9.639 1.00 97.69 104 ALA A O 1
ATOM 813 N N . THR A 1 105 ? -3.499 -1.073 -11.870 1.00 96.88 105 THR A N 1
ATOM 814 C CA . THR A 1 105 ? -4.943 -1.233 -12.054 1.00 96.88 105 THR A CA 1
ATOM 815 C C . THR A 1 105 ? -5.436 -2.547 -11.467 1.00 96.88 105 THR A C 1
ATOM 817 O O . THR A 1 105 ? -6.384 -2.541 -10.686 1.00 96.88 105 THR A O 1
ATOM 820 N N . LEU A 1 106 ? -4.777 -3.670 -11.774 1.00 96.62 106 LEU A N 1
ATOM 821 C CA . LEU A 1 106 ? -5.145 -4.971 -11.214 1.00 96.62 106 LEU A CA 1
ATOM 822 C C . LEU A 1 106 ? -5.115 -4.950 -9.684 1.00 96.62 106 LEU A C 1
ATOM 824 O O . LEU A 1 106 ? -6.058 -5.420 -9.055 1.00 96.62 106 LEU A O 1
ATOM 828 N N . SER A 1 107 ? -4.062 -4.399 -9.086 1.00 95.94 107 SER A N 1
ATOM 829 C CA . SER A 1 107 ? -3.923 -4.348 -7.627 1.00 95.94 107 SER A CA 1
ATOM 830 C C . SER A 1 107 ? -4.934 -3.429 -6.952 1.00 95.94 107 SER A C 1
ATOM 832 O O . SER A 1 107 ? -5.601 -3.848 -6.004 1.00 95.94 107 SER A O 1
ATOM 834 N N . HIS A 1 108 ? -5.095 -2.209 -7.458 1.00 95.81 108 HIS A N 1
ATOM 835 C CA . HIS A 1 108 ? -5.974 -1.214 -6.857 1.00 95.81 108 HIS A CA 1
ATOM 836 C C . HIS A 1 108 ? -7.459 -1.527 -7.066 1.00 95.81 108 HIS A C 1
ATOM 838 O O . HIS A 1 108 ? -8.244 -1.564 -6.117 1.00 95.81 108 HIS A O 1
ATOM 844 N N . GLU A 1 109 ? -7.857 -1.793 -8.309 1.00 94.44 109 GLU A N 1
ATOM 845 C CA . GLU A 1 109 ? -9.271 -1.924 -8.656 1.00 94.44 109 GLU A CA 1
ATOM 846 C C . GLU A 1 109 ? -9.854 -3.249 -8.159 1.00 94.44 109 GLU A C 1
ATOM 848 O O . GLU A 1 109 ? -11.003 -3.280 -7.722 1.00 94.44 109 GLU A O 1
ATOM 853 N N . SER A 1 110 ? -9.064 -4.330 -8.110 1.00 94.81 110 SER A N 1
ATOM 854 C CA . SER A 1 110 ? -9.524 -5.589 -7.499 1.00 94.81 110 SER A CA 1
ATOM 855 C C . SER A 1 110 ? -9.873 -5.401 -6.023 1.00 94.81 110 SER A C 1
ATOM 857 O O . SER A 1 110 ? -10.878 -5.933 -5.546 1.00 94.81 110 SER A O 1
ATOM 859 N N . GLN A 1 111 ? -9.078 -4.604 -5.302 1.00 93.94 111 GLN A N 1
ATOM 860 C CA . GLN A 1 111 ? -9.362 -4.260 -3.913 1.00 93.94 111 GLN A CA 1
ATOM 861 C C . GLN A 1 111 ? -10.635 -3.416 -3.798 1.00 93.94 111 GLN A C 1
ATOM 863 O O . GLN A 1 111 ? -11.482 -3.708 -2.951 1.00 93.94 111 GLN A O 1
ATOM 868 N N . LEU A 1 112 ? -10.796 -2.397 -4.646 1.00 93.56 112 LEU A N 1
ATOM 869 C CA . LEU A 1 112 ? -11.991 -1.552 -4.640 1.00 93.56 112 LEU A CA 1
ATOM 870 C C . LEU A 1 112 ? -13.262 -2.349 -4.941 1.00 93.56 112 LEU A C 1
ATOM 872 O O . LEU A 1 112 ? -14.258 -2.183 -4.236 1.00 93.56 112 LEU A O 1
ATOM 876 N N . ILE A 1 113 ? -13.223 -3.250 -5.924 1.00 95.75 113 ILE A N 1
ATOM 877 C CA . ILE A 1 113 ? -14.348 -4.128 -6.264 1.00 95.75 113 ILE A CA 1
ATOM 878 C C . ILE A 1 113 ? -14.706 -5.017 -5.071 1.00 95.75 113 ILE A C 1
ATOM 880 O O . ILE A 1 113 ? -15.876 -5.090 -4.692 1.00 95.75 113 ILE A O 1
ATOM 884 N N . LEU A 1 114 ? -13.717 -5.652 -4.435 1.00 95.75 114 LEU A N 1
ATOM 885 C CA . LEU A 1 114 ? -13.957 -6.495 -3.264 1.00 95.75 114 LEU A CA 1
ATOM 886 C C . LEU A 1 114 ? -14.603 -5.701 -2.119 1.00 95.75 114 LEU A C 1
ATOM 888 O O . LEU A 1 114 ? -15.593 -6.149 -1.536 1.00 95.75 114 LEU A O 1
ATOM 892 N N . ILE A 1 115 ? -14.077 -4.509 -1.823 1.00 94.94 115 ILE A N 1
ATOM 893 C CA . ILE A 1 115 ? -14.623 -3.620 -0.790 1.00 94.94 115 ILE A CA 1
ATOM 894 C C . ILE A 1 115 ? -16.051 -3.193 -1.143 1.00 94.94 115 ILE A C 1
ATOM 896 O O . ILE A 1 115 ? -16.915 -3.201 -0.268 1.00 94.94 115 ILE A O 1
ATOM 900 N N . ALA A 1 116 ? -16.329 -2.863 -2.405 1.00 96.19 116 ALA A N 1
ATOM 901 C CA . ALA A 1 116 ? -17.662 -2.476 -2.852 1.00 96.19 116 ALA A CA 1
ATOM 902 C C . ALA A 1 116 ? -18.675 -3.618 -2.673 1.00 96.19 116 ALA A C 1
ATOM 904 O O . ALA A 1 116 ? -19.759 -3.395 -2.131 1.00 96.19 116 ALA A O 1
ATOM 905 N N . ILE A 1 117 ? -18.314 -4.848 -3.058 1.00 98.12 117 ILE A N 1
ATOM 906 C CA . ILE A 1 117 ? -19.167 -6.037 -2.906 1.00 98.12 117 ILE A CA 1
ATOM 907 C C . ILE A 1 117 ? -19.433 -6.319 -1.422 1.00 98.12 117 ILE A C 1
ATOM 909 O O . ILE A 1 117 ? -20.590 -6.384 -1.001 1.00 98.12 117 ILE A O 1
ATOM 913 N N . LEU A 1 118 ? -18.379 -6.455 -0.611 1.00 97.62 118 LEU A N 1
ATOM 914 C CA . LEU A 1 118 ? -18.514 -6.782 0.812 1.00 97.62 118 LEU A CA 1
ATOM 915 C C . LEU A 1 118 ? -19.215 -5.668 1.595 1.00 97.62 118 LEU A C 1
ATOM 917 O O . LEU A 1 118 ? -20.064 -5.947 2.443 1.00 97.62 118 LEU A O 1
ATOM 921 N N . GLY A 1 119 ? -18.902 -4.409 1.286 1.00 96.62 119 GLY A N 1
ATOM 922 C CA . GLY A 1 119 ? -19.555 -3.241 1.867 1.00 96.62 119 GLY A CA 1
ATOM 923 C C . GLY A 1 119 ? -21.049 -3.215 1.556 1.00 96.62 119 GLY A C 1
ATOM 924 O O . GLY A 1 119 ? -21.859 -3.019 2.461 1.00 96.62 119 GLY A O 1
ATOM 925 N N . THR A 1 120 ? -21.424 -3.509 0.309 1.00 97.12 120 THR A N 1
ATOM 926 C CA . THR A 1 120 ? -22.830 -3.593 -0.113 1.00 97.12 120 THR A CA 1
ATOM 927 C C . THR A 1 120 ? -23.569 -4.720 0.609 1.00 97.12 120 THR A C 1
ATOM 929 O O . THR A 1 120 ? -24.654 -4.500 1.14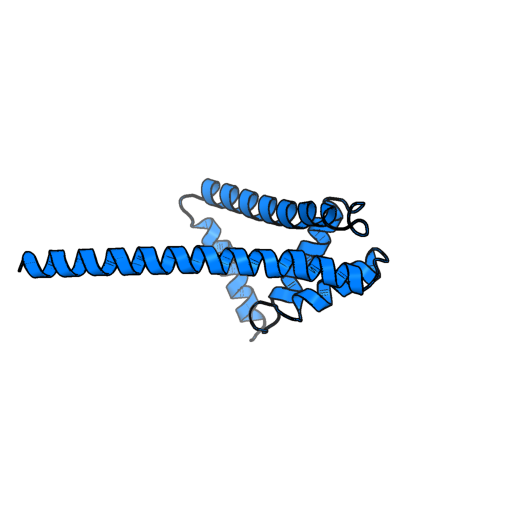8 1.00 97.12 120 THR A O 1
ATOM 932 N N . ILE A 1 121 ? -22.976 -5.917 0.687 1.00 97.12 121 ILE A N 1
ATOM 933 C CA . ILE A 1 121 ? -23.561 -7.054 1.417 1.00 97.12 121 ILE A CA 1
ATOM 934 C C . ILE A 1 121 ? -23.772 -6.694 2.894 1.00 97.12 121 ILE A C 1
ATOM 936 O O . ILE A 1 121 ? -24.866 -6.881 3.430 1.00 97.12 121 ILE A O 1
ATOM 940 N N . SER A 1 122 ? -22.748 -6.135 3.542 1.00 96.06 122 SER A N 1
ATOM 941 C CA . SER A 1 122 ? -22.813 -5.706 4.943 1.00 96.06 122 SER A CA 1
ATOM 942 C C . SER A 1 122 ? -23.923 -4.676 5.172 1.00 96.06 122 SER A C 1
ATOM 944 O O . SER A 1 122 ? -24.727 -4.819 6.096 1.00 96.06 122 SER A O 1
ATOM 946 N N . PHE A 1 123 ? -24.036 -3.688 4.281 1.00 95.25 123 PHE A N 1
ATOM 947 C CA . PHE A 1 123 ? -25.066 -2.654 4.340 1.00 95.25 123 PHE A CA 1
ATOM 948 C C .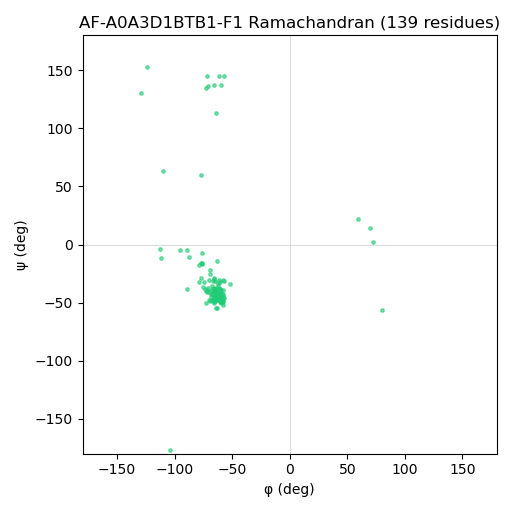 PHE A 1 123 ? -26.485 -3.242 4.321 1.00 95.25 123 PHE A C 1
ATOM 950 O O . PHE A 1 123 ? -27.295 -2.922 5.194 1.00 95.25 123 PHE A O 1
ATOM 957 N N . TYR A 1 124 ? -26.781 -4.160 3.395 1.00 95.50 124 TYR A N 1
ATOM 958 C CA . TYR A 1 124 ? -28.099 -4.803 3.332 1.00 95.50 124 TYR A CA 1
ATOM 959 C C . TYR A 1 124 ? -28.391 -5.697 4.542 1.00 95.50 124 TYR A C 1
ATOM 961 O O . TYR A 1 124 ? -29.517 -5.689 5.047 1.00 95.50 124 TYR A O 1
ATOM 969 N N . ILE A 1 125 ? -27.392 -6.425 5.054 1.00 95.44 125 ILE A N 1
ATOM 970 C CA . ILE A 1 125 ? -27.543 -7.237 6.273 1.00 95.44 125 ILE A CA 1
ATOM 971 C C . ILE A 1 125 ? -27.903 -6.350 7.471 1.00 95.44 125 ILE A C 1
ATOM 973 O O . ILE A 1 125 ? -28.801 -6.688 8.248 1.00 95.44 125 ILE A O 1
ATOM 977 N N . ILE A 1 126 ? -27.230 -5.207 7.623 1.00 94.31 126 ILE A N 1
ATOM 978 C CA . ILE A 1 126 ? -27.477 -4.270 8.724 1.00 94.31 126 ILE A CA 1
ATOM 979 C C . ILE A 1 126 ? -28.873 -3.649 8.608 1.00 94.31 126 ILE A C 1
ATOM 981 O O . ILE A 1 126 ? -29.611 -3.635 9.595 1.00 94.31 126 ILE A O 1
ATOM 985 N N . LEU A 1 127 ? -29.276 -3.200 7.414 1.00 92.38 127 LEU A N 1
ATOM 986 C CA . LEU A 1 127 ? -30.621 -2.656 7.191 1.00 92.38 127 LEU A CA 1
ATOM 987 C C . LEU A 1 127 ? -31.722 -3.680 7.492 1.00 92.38 127 LEU A C 1
ATOM 989 O O . LEU A 1 127 ? -32.731 -3.337 8.111 1.00 92.38 127 LEU A O 1
ATOM 993 N N . GLY A 1 128 ? -31.520 -4.942 7.101 1.00 87.69 128 GLY A N 1
ATOM 994 C CA . GLY A 1 128 ? -32.452 -6.027 7.409 1.00 87.69 128 GLY A CA 1
ATOM 995 C C . GLY A 1 128 ? -32.594 -6.284 8.913 1.00 87.69 128 GLY A C 1
ATOM 996 O O . GLY A 1 128 ? -33.705 -6.484 9.404 1.00 87.69 128 GLY A O 1
ATOM 997 N N . ARG A 1 129 ? -31.489 -6.227 9.670 1.00 81.94 129 ARG A N 1
ATOM 998 C CA . ARG A 1 129 ? -31.496 -6.418 11.134 1.00 81.94 129 ARG A CA 1
ATOM 999 C C . ARG A 1 129 ? -32.089 -5.230 11.892 1.00 81.94 129 ARG A C 1
ATOM 1001 O O . ARG A 1 129 ? -32.858 -5.441 12.825 1.00 81.94 129 ARG A O 1
ATOM 1008 N N . SER A 1 130 ? -31.790 -4.001 11.470 1.00 67.81 130 SER A N 1
ATOM 1009 C CA . SER A 1 130 ? -32.309 -2.780 12.103 1.00 67.81 130 SER A CA 1
ATOM 1010 C C . SER A 1 130 ? -33.841 -2.710 12.065 1.00 67.81 130 SER A C 1
ATOM 1012 O O . SER A 1 130 ? -34.458 -2.343 13.065 1.00 67.81 130 SER A O 1
ATOM 1014 N N . ARG A 1 131 ? -34.471 -3.153 10.965 1.00 62.41 131 ARG A N 1
ATOM 1015 C CA . ARG A 1 131 ? -35.940 -3.238 10.875 1.00 62.41 131 ARG A CA 1
ATOM 1016 C C . ARG A 1 131 ? -36.539 -4.238 11.866 1.00 62.41 131 ARG A C 1
ATOM 1018 O O . ARG A 1 131 ? -37.573 -3.946 12.454 1.00 62.41 131 ARG A O 1
ATOM 1025 N N . LYS A 1 132 ? -35.892 -5.390 12.083 1.00 61.16 132 LYS A N 1
ATOM 1026 C CA . LYS A 1 132 ? -36.391 -6.423 13.007 1.00 61.16 132 LYS A CA 1
ATOM 1027 C C . LYS A 1 132 ? -36.344 -5.958 14.469 1.00 61.16 132 LYS A C 1
ATOM 1029 O O . LYS A 1 132 ? -37.326 -6.131 15.180 1.00 61.16 132 LYS A O 1
ATOM 1034 N N . SER A 1 133 ? -35.259 -5.297 14.886 1.00 62.38 133 SER A N 1
ATOM 1035 C CA . SER A 1 133 ? -35.144 -4.759 16.252 1.00 62.38 133 SER A CA 1
ATOM 1036 C C . SER A 1 133 ? -36.133 -3.625 16.553 1.00 62.38 133 SER A C 1
ATOM 1038 O O . SER A 1 133 ? -36.574 -3.508 17.693 1.00 62.38 133 SER A O 1
ATOM 1040 N N . TYR A 1 134 ? -36.518 -2.806 15.565 1.00 58.41 134 TYR A N 1
ATOM 1041 C CA . TYR A 1 134 ? -37.523 -1.754 15.773 1.00 58.41 134 TYR A CA 1
ATOM 1042 C C . TYR A 1 134 ? -38.929 -2.337 15.986 1.00 58.41 134 TYR A C 1
ATOM 1044 O O . TYR A 1 134 ? -39.582 -2.006 16.971 1.00 58.41 134 TYR A O 1
ATOM 1052 N N . VAL A 1 135 ? -39.347 -3.272 15.124 1.00 60.84 135 VAL A N 1
ATOM 1053 C CA . VAL A 1 135 ? -40.661 -3.938 15.215 1.00 60.84 135 VAL A CA 1
ATOM 1054 C C . VAL A 1 135 ? -40.822 -4.689 16.542 1.00 60.84 135 VAL A C 1
ATOM 1056 O O . VAL A 1 135 ? -41.880 -4.637 17.156 1.00 60.84 135 VAL A O 1
ATOM 1059 N N . GLU A 1 136 ? -39.769 -5.342 17.032 1.00 62.59 136 GLU A N 1
ATOM 1060 C CA . GLU A 1 136 ? -39.801 -6.073 18.307 1.00 62.59 136 GLU A CA 1
ATOM 1061 C C . GLU A 1 136 ? -39.886 -5.135 19.528 1.00 62.59 136 GLU A C 1
ATOM 1063 O O . GLU A 1 136 ? -40.517 -5.474 20.522 1.00 62.59 136 GLU A O 1
ATOM 1068 N N . THR A 1 137 ? -39.332 -3.920 19.444 1.00 64.56 137 THR A N 1
ATOM 1069 C CA . THR A 1 137 ? -39.423 -2.920 20.527 1.00 64.56 137 THR A CA 1
ATOM 1070 C C . THR A 1 137 ? -40.794 -2.233 20.572 1.00 64.56 137 THR A C 1
ATOM 1072 O O . THR A 1 137 ? -41.233 -1.805 21.638 1.00 64.56 137 THR A O 1
ATOM 1075 N N . GLU A 1 138 ? -41.472 -2.115 19.428 1.00 60.31 138 GLU A N 1
ATOM 1076 C CA . GLU A 1 138 ? -42.806 -1.510 19.311 1.00 60.31 138 GLU A CA 1
ATOM 1077 C C . GLU A 1 138 ? -43.924 -2.470 19.751 1.00 60.31 138 GLU A C 1
ATOM 1079 O O . GLU A 1 138 ? -44.899 -2.028 20.337 1.00 60.31 138 GLU A O 1
ATOM 1084 N N . GLN A 1 139 ? -43.756 -3.782 19.548 1.00 55.06 139 GLN A N 1
ATOM 1085 C CA . GLN A 1 139 ? -44.708 -4.817 19.996 1.00 55.06 139 GLN A CA 1
ATOM 1086 C C . GLN A 1 139 ? -44.630 -5.123 21.507 1.00 55.06 139 GLN A C 1
ATOM 1088 O O . GLN A 1 139 ? -45.519 -5.773 22.049 1.00 55.06 139 GLN A O 1
ATOM 1093 N N . VAL A 1 140 ? -43.552 -4.705 22.181 1.00 63.38 140 VAL A N 1
ATOM 1094 C CA . VAL A 1 140 ? -43.338 -4.895 23.631 1.00 63.38 140 VAL A CA 1
ATOM 1095 C C . VAL A 1 140 ? -43.772 -3.657 24.443 1.00 63.38 140 VAL A C 1
ATOM 1097 O O . VAL A 1 140 ? -43.767 -3.697 25.673 1.00 63.38 140 VAL A O 1
ATOM 1100 N N . LYS A 1 141 ? -44.170 -2.565 23.778 1.00 49.03 141 LYS A N 1
ATOM 1101 C CA . LYS A 1 141 ? -44.783 -1.379 24.397 1.00 49.03 141 LYS A CA 1
ATOM 1102 C C . LYS A 1 141 ? -46.299 -1.411 24.264 1.00 49.03 141 LYS A C 1
ATOM 1104 O O . LYS A 1 141 ? -46.946 -0.911 25.209 1.00 49.03 141 LYS A O 1
#

Foldseek 3Di:
DPVVVVVVVVVVVVVVLVPDPCNVVVVVVVVVVVVVQLVLQLVLLCVDPLSVVDDSVVSVVLSVQLVVLCPPPDDRSPPSSLVRQLVCCCVPVVRHSVVSSVSSCCSRVVVVVVCVVVVVVVVVVVVVVVVVVVVVVVVVD

Nearest PDB structures (foldseek):
  8j02-assembly1_A  TM=3.687E-01  e=9.296E+00  Homo sapiens

Sequence (141 aa):
ARIGDIMKGILNGLKSFIKMKNKLEFIFHTIIIWSFYIVMTWVIFYALPSTSHLNIGDAIFILVIGSLGMSAPVQGGIGAFHWIVSRGMNVVYGIDLKDGLAYATLSHESQLILIAILGTISFYIILGRSRKSYVETEQVK

Solvent-accessible surface area (backbone atoms only — not comparable to full-atom values): 7651 Å² total; per-residue (Å²): 132,62,71,69,58,55,54,50,50,54,52,50,53,57,53,49,61,74,68,47,88,61,51,66,62,50,52,51,52,50,53,50,53,53,50,49,53,39,49,57,50,36,58,55,27,69,76,37,87,85,39,49,85,64,51,68,70,52,16,47,52,48,51,55,49,30,51,54,16,47,67,41,102,46,77,91,15,60,64,44,24,38,51,45,36,8,47,48,36,27,73,76,70,68,36,54,57,69,58,23,35,49,52,32,46,56,60,53,49,52,50,51,52,52,50,53,52,52,51,50,52,50,51,53,54,50,55,58,49,54,55,54,58,51,55,58,56,61,75,74,105

Mean predicted aligned error: 6.9 Å